Protein AF-A0A2B7WY13-F1 (afdb_monomer_lite)

Structure (mmCIF, N/CA/C/O backbone):
data_AF-A0A2B7WY13-F1
#
_entry.id   AF-A0A2B7WY13-F1
#
loop_
_atom_site.group_PDB
_atom_site.id
_atom_site.type_symbol
_atom_site.label_atom_id
_atom_site.label_alt_id
_atom_site.label_comp_id
_atom_site.label_asym_id
_atom_site.label_entity_id
_atom_site.label_seq_id
_atom_site.pdbx_PDB_ins_code
_atom_site.Cartn_x
_atom_site.Cartn_y
_atom_site.Cartn_z
_atom_site.occupancy
_atom_site.B_iso_or_equiv
_atom_site.auth_seq_id
_atom_site.auth_comp_id
_atom_site.auth_asym_id
_atom_site.aut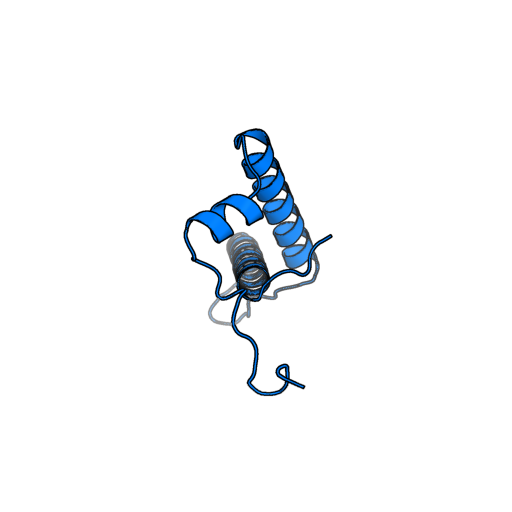h_atom_id
_atom_site.pdbx_PDB_model_num
ATOM 1 N N . MET A 1 1 ? -1.291 -6.661 -21.075 1.00 46.16 1 MET A N 1
ATOM 2 C CA . MET A 1 1 ? -0.812 -6.328 -19.714 1.00 46.16 1 MET A CA 1
ATOM 3 C C . MET A 1 1 ? 0.083 -7.463 -19.245 1.00 46.16 1 MET A C 1
ATOM 5 O O . MET A 1 1 ? -0.356 -8.601 -19.305 1.00 46.16 1 MET A O 1
ATOM 9 N N . GLY A 1 2 ? 1.342 -7.196 -18.890 1.00 53.44 2 GLY A N 1
ATOM 10 C CA . GLY A 1 2 ? 2.237 -8.238 -18.369 1.00 53.44 2 GLY A CA 1
ATOM 11 C C . GLY A 1 2 ? 1.845 -8.638 -16.947 1.00 53.44 2 GLY A C 1
ATOM 12 O O . GLY A 1 2 ? 1.360 -7.793 -16.197 1.00 53.44 2 GLY A O 1
ATOM 13 N N . ALA A 1 3 ? 2.043 -9.908 -16.588 1.00 55.97 3 ALA A N 1
ATOM 14 C CA . ALA A 1 3 ? 1.855 -10.379 -15.220 1.00 55.97 3 ALA A CA 1
ATOM 15 C C . ALA A 1 3 ? 2.699 -9.528 -14.257 1.00 55.97 3 ALA A C 1
ATOM 17 O O . ALA A 1 3 ? 3.888 -9.307 -14.496 1.00 55.97 3 ALA A O 1
ATOM 18 N N . ARG A 1 4 ? 2.066 -9.018 -13.196 1.00 66.06 4 ARG A N 1
ATOM 19 C CA . ARG A 1 4 ? 2.754 -8.292 -12.124 1.00 66.06 4 ARG A CA 1
ATOM 20 C C . ARG A 1 4 ? 3.681 -9.260 -11.406 1.00 66.06 4 ARG A C 1
ATOM 22 O O . ARG A 1 4 ? 3.246 -10.345 -11.025 1.00 66.06 4 ARG A O 1
ATOM 29 N N . ASN A 1 5 ? 4.943 -8.883 -11.235 1.00 82.12 5 ASN A N 1
ATOM 30 C CA . ASN A 1 5 ? 5.866 -9.717 -10.473 1.00 82.12 5 ASN A CA 1
ATOM 31 C C . ASN A 1 5 ? 5.543 -9.613 -8.965 1.00 82.12 5 ASN A C 1
ATOM 33 O O . ASN A 1 5 ? 4.796 -8.733 -8.526 1.00 82.12 5 ASN A O 1
ATOM 37 N N . GLY A 1 6 ? 6.128 -10.492 -8.147 1.00 85.75 6 GLY A N 1
ATOM 38 C CA . GLY A 1 6 ? 5.893 -10.482 -6.697 1.00 85.75 6 GLY A CA 1
ATOM 39 C C . GLY A 1 6 ? 6.250 -9.153 -6.010 1.00 85.75 6 GLY A C 1
ATOM 40 O O . GLY A 1 6 ? 5.648 -8.805 -4.994 1.00 85.75 6 GLY A O 1
ATOM 41 N N . ARG A 1 7 ? 7.180 -8.371 -6.574 1.00 83.56 7 ARG A N 1
ATOM 42 C CA . ARG A 1 7 ? 7.541 -7.035 -6.075 1.00 83.56 7 ARG A CA 1
ATOM 43 C C . ARG A 1 7 ? 6.446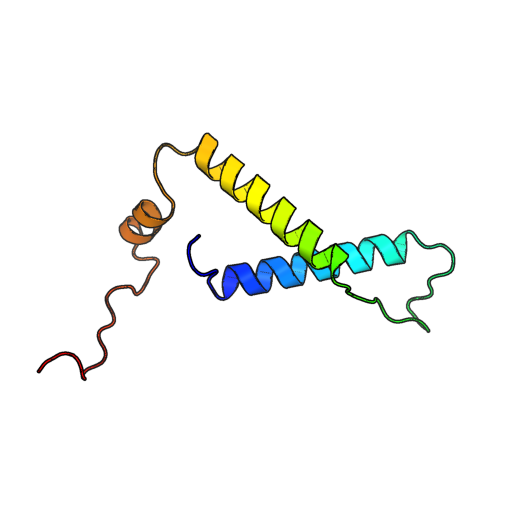 -6.013 -6.372 1.00 83.56 7 ARG A C 1
ATOM 45 O O . ARG A 1 7 ? 6.104 -5.243 -5.486 1.00 83.56 7 ARG A O 1
ATOM 52 N N . ASP A 1 8 ? 5.852 -6.038 -7.559 1.00 83.25 8 ASP A N 1
ATOM 53 C CA . ASP A 1 8 ? 4.750 -5.141 -7.923 1.00 83.25 8 ASP A CA 1
ATOM 54 C C . ASP A 1 8 ? 3.511 -5.391 -7.054 1.00 83.25 8 ASP A C 1
ATOM 56 O O . ASP A 1 8 ? 2.817 -4.451 -6.671 1.00 83.25 8 ASP A O 1
ATOM 60 N N . ILE A 1 9 ? 3.248 -6.658 -6.716 1.00 89.88 9 ILE A N 1
ATOM 61 C CA . ILE A 1 9 ? 2.159 -7.046 -5.809 1.00 89.88 9 ILE A CA 1
ATOM 62 C C . ILE A 1 9 ? 2.431 -6.516 -4.397 1.00 89.88 9 ILE A C 1
ATOM 64 O O . ILE A 1 9 ? 1.558 -5.886 -3.802 1.00 89.88 9 ILE A O 1
ATOM 68 N N . ARG A 1 10 ? 3.652 -6.712 -3.879 1.00 92.88 10 ARG A N 1
ATOM 69 C CA . ARG A 1 10 ? 4.056 -6.205 -2.560 1.00 92.88 10 ARG A CA 1
ATOM 70 C C . ARG A 1 10 ? 3.972 -4.684 -2.484 1.00 92.88 10 ARG A C 1
ATOM 72 O O . ARG A 1 10 ? 3.402 -4.166 -1.532 1.00 92.88 10 ARG A O 1
ATOM 79 N N . ASN A 1 11 ? 4.493 -3.988 -3.492 1.00 90.19 11 ASN A N 1
ATOM 80 C CA . ASN A 1 11 ? 4.457 -2.531 -3.551 1.00 90.19 11 ASN A CA 1
ATOM 81 C C . ASN A 1 11 ? 3.011 -2.025 -3.557 1.00 90.19 11 ASN A C 1
ATOM 83 O O . ASN A 1 11 ? 2.677 -1.132 -2.790 1.00 90.19 11 ASN A O 1
ATOM 87 N N . ALA A 1 12 ? 2.141 -2.626 -4.377 1.00 92.75 12 ALA A N 1
ATOM 88 C CA . ALA A 1 12 ? 0.735 -2.240 -4.431 1.00 92.75 12 ALA A CA 1
ATOM 89 C C . ALA A 1 12 ? 0.025 -2.445 -3.082 1.00 92.75 12 ALA A C 1
ATOM 91 O O . ALA A 1 12 ? -0.749 -1.583 -2.675 1.00 92.75 12 ALA A O 1
ATOM 92 N N . LEU A 1 13 ? 0.312 -3.547 -2.381 1.00 95.19 13 LEU A N 1
ATOM 93 C CA . LEU A 1 13 ? -0.220 -3.802 -1.042 1.00 95.19 13 LEU A CA 1
ATOM 94 C C . LEU A 1 13 ? 0.277 -2.769 -0.025 1.00 95.19 13 LEU A C 1
ATOM 96 O O . LEU A 1 13 ? -0.528 -2.209 0.709 1.00 95.19 13 LEU A O 1
ATOM 100 N N . GLN A 1 14 ? 1.581 -2.491 -0.004 1.00 96.38 14 GLN A N 1
ATOM 101 C CA . GLN A 1 14 ? 2.165 -1.503 0.905 1.00 96.38 14 GLN A CA 1
ATOM 102 C C . GLN A 1 14 ? 1.573 -0.112 0.668 1.00 96.38 14 GLN A C 1
ATOM 104 O O . GLN A 1 14 ? 1.152 0.537 1.615 1.00 96.38 14 GLN A O 1
ATOM 109 N N . THR A 1 15 ? 1.457 0.316 -0.591 1.00 96.94 15 THR A N 1
ATOM 110 C CA . THR A 1 15 ? 0.835 1.602 -0.933 1.00 96.94 15 THR A CA 1
ATOM 111 C C . THR A 1 15 ? -0.640 1.658 -0.531 1.00 96.94 15 THR A C 1
ATOM 113 O O . THR A 1 15 ? -1.090 2.695 -0.056 1.00 96.94 15 THR A O 1
ATOM 116 N N . ALA A 1 16 ? -1.393 0.563 -0.681 1.00 97.81 16 ALA A N 1
ATOM 117 C CA . ALA A 1 16 ? -2.789 0.509 -0.246 1.00 97.81 16 ALA A CA 1
ATOM 118 C C . ALA A 1 16 ? -2.926 0.626 1.283 1.00 97.81 16 ALA A C 1
ATOM 120 O O . ALA A 1 16 ? -3.784 1.369 1.749 1.00 97.81 16 ALA A O 1
ATOM 121 N N . ILE A 1 17 ? -2.056 -0.045 2.049 1.00 97.69 17 ILE A N 1
ATOM 122 C CA . ILE A 1 17 ? -2.005 0.086 3.515 1.00 97.69 17 ILE A CA 1
ATOM 123 C C . ILE A 1 17 ? -1.711 1.536 3.905 1.00 97.69 17 ILE A C 1
ATOM 125 O O . ILE A 1 17 ? -2.440 2.100 4.708 1.00 97.69 17 ILE A O 1
ATOM 129 N N . THR A 1 18 ? -0.715 2.168 3.280 1.00 97.75 18 THR A N 1
ATOM 130 C CA . THR A 1 18 ? -0.372 3.568 3.567 1.00 97.75 18 THR A CA 1
ATOM 131 C C . THR A 1 18 ? -1.527 4.528 3.284 1.00 97.75 18 THR A C 1
ATOM 133 O O . THR A 1 18 ? -1.702 5.494 4.018 1.00 97.75 18 THR A O 1
ATOM 136 N N . PHE A 1 19 ? -2.333 4.283 2.246 1.00 97.44 19 PHE A N 1
ATOM 137 C CA . PHE A 1 19 ? -3.533 5.092 2.020 1.00 97.44 19 PHE A CA 1
ATOM 138 C C . PHE A 1 19 ? -4.561 4.917 3.136 1.00 97.44 19 PHE A C 1
ATOM 140 O O . PHE A 1 19 ? -5.088 5.917 3.604 1.00 97.44 19 PHE A O 1
ATOM 147 N N . ALA A 1 20 ? -4.798 3.684 3.586 1.00 97.69 20 ALA A N 1
ATOM 148 C CA . ALA A 1 20 ? -5.741 3.421 4.669 1.00 97.69 20 ALA A CA 1
ATOM 149 C C . ALA A 1 20 ? -5.274 4.017 6.005 1.00 97.69 20 ALA A C 1
ATOM 151 O O . ALA A 1 20 ? -6.078 4.573 6.746 1.00 97.69 20 ALA A O 1
ATOM 152 N N . GLU A 1 21 ? -3.974 3.942 6.302 1.00 97.19 21 GLU A N 1
ATOM 153 C CA . GLU A 1 21 ? -3.382 4.580 7.484 1.00 97.19 21 GLU A CA 1
ATOM 154 C C . GLU A 1 21 ?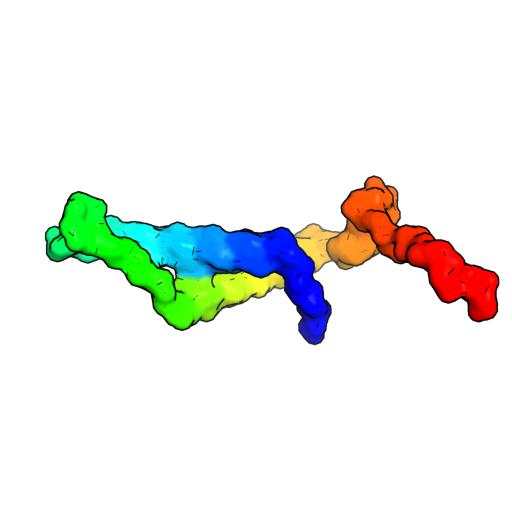 -3.552 6.102 7.436 1.00 97.19 21 GLU A C 1
ATOM 156 O O . GLU A 1 21 ? -3.970 6.692 8.426 1.00 97.19 21 GLU A O 1
ATOM 161 N N . ALA A 1 22 ? -3.288 6.725 6.283 1.00 96.69 22 ALA A N 1
ATOM 162 C CA . ALA A 1 22 ? -3.440 8.168 6.116 1.00 96.69 22 ALA A CA 1
ATOM 163 C C . ALA A 1 22 ? -4.901 8.621 6.259 1.00 96.69 22 ALA A C 1
ATOM 165 O O . ALA A 1 22 ? -5.164 9.593 6.955 1.00 96.69 22 ALA A O 1
ATOM 166 N N . GLU A 1 23 ? -5.849 7.903 5.649 1.00 96.25 23 GLU A N 1
ATOM 167 C CA . GLU A 1 23 ? -7.280 8.206 5.790 1.00 96.25 23 GLU A CA 1
ATOM 168 C C . GLU A 1 23 ? -7.755 8.037 7.239 1.00 96.25 23 GLU A C 1
ATOM 170 O O . GLU A 1 23 ? -8.524 8.856 7.730 1.00 96.25 23 GLU A O 1
ATOM 175 N N . SER A 1 24 ? -7.258 7.015 7.943 1.00 96.25 24 SER A N 1
ATOM 176 C CA . SER A 1 24 ? -7.597 6.801 9.355 1.00 96.25 24 SER A CA 1
ATOM 177 C C . SER A 1 24 ? -7.014 7.896 10.254 1.00 96.25 24 SER A C 1
ATOM 179 O O . SER A 1 24 ? -7.659 8.308 11.206 1.00 96.25 24 SER A O 1
ATOM 181 N N . ASP A 1 25 ? -5.816 8.405 9.955 1.00 94.81 25 ASP A N 1
ATOM 182 C CA . ASP A 1 25 ? -5.212 9.517 10.706 1.00 94.81 25 ASP A CA 1
ATOM 183 C C . ASP A 1 25 ? -5.919 10.862 10.485 1.00 94.81 25 ASP A C 1
ATOM 185 O O . ASP A 1 25 ? -5.803 11.765 11.315 1.00 94.81 25 ASP A O 1
ATOM 189 N N . GLU A 1 26 ? -6.618 11.013 9.361 1.00 95.19 26 GLU A N 1
ATOM 190 C CA . GLU A 1 26 ? -7.425 12.194 9.044 1.00 95.19 26 GLU A CA 1
ATOM 191 C C . GLU A 1 26 ? -8.814 12.156 9.710 1.00 95.19 26 GLU A C 1
ATOM 193 O O . GLU A 1 26 ? -9.470 13.198 9.803 1.00 95.19 26 GLU A O 1
ATOM 198 N N . ASP A 1 27 ? -9.256 10.991 10.198 1.00 95.31 27 ASP A N 1
ATOM 199 C CA . ASP A 1 27 ? -10.530 10.817 10.896 1.00 95.31 27 ASP A CA 1
ATOM 200 C C . ASP A 1 27 ? -10.406 11.222 12.384 1.00 95.31 27 ASP A C 1
ATOM 202 O O . ASP A 1 27 ? -9.708 10.560 13.156 1.00 95.31 27 ASP A O 1
ATOM 206 N N . PRO A 1 28 ? -11.085 12.298 12.834 1.00 94.81 28 PRO A N 1
ATOM 207 C CA . PRO A 1 28 ? -10.996 12.776 14.214 1.00 94.81 28 PRO A CA 1
ATOM 208 C C . PRO A 1 28 ? -11.605 11.816 15.246 1.00 94.81 28 PRO A C 1
ATOM 210 O O . PRO A 1 28 ? -11.351 11.983 16.441 1.00 94.81 28 PRO A O 1
ATOM 213 N N . GLU A 1 29 ? -12.418 10.847 14.819 1.00 96.50 29 GLU A N 1
ATOM 214 C CA . GLU A 1 29 ? -12.996 9.823 15.696 1.00 96.50 29 GLU A CA 1
ATOM 215 C C . GLU A 1 29 ? -12.116 8.568 15.789 1.00 96.50 29 GLU A C 1
ATOM 217 O O . GLU A 1 29 ? -12.361 7.705 16.635 1.00 96.50 29 GLU A O 1
ATOM 222 N N . PHE A 1 30 ? -11.076 8.464 14.959 1.00 96.19 30 PHE A N 1
ATOM 223 C CA . PHE A 1 30 ? -10.219 7.293 14.920 1.00 96.19 30 PHE A CA 1
ATOM 224 C C . PHE A 1 30 ? -9.237 7.251 16.096 1.00 96.19 30 PHE A C 1
ATOM 226 O O . PHE A 1 30 ? -8.383 8.120 16.279 1.00 96.19 30 PHE A O 1
ATOM 233 N N . ASP A 1 31 ? -9.308 6.172 16.874 1.00 95.31 31 ASP A N 1
ATOM 234 C CA . ASP A 1 31 ? -8.380 5.885 17.964 1.00 95.31 31 ASP A CA 1
ATOM 235 C C . ASP A 1 31 ? -7.584 4.610 17.672 1.00 95.31 31 ASP A C 1
ATOM 237 O O . ASP A 1 31 ? -8.084 3.492 17.792 1.00 95.31 31 ASP A O 1
ATOM 241 N N . ARG A 1 32 ? -6.291 4.771 17.364 1.00 93.19 32 ARG A N 1
ATOM 242 C CA . ARG A 1 32 ? -5.352 3.667 17.087 1.00 93.19 32 ARG A CA 1
ATOM 243 C C . ARG A 1 32 ? -5.220 2.648 18.226 1.00 93.19 32 ARG A C 1
ATOM 245 O O . ARG A 1 32 ? -4.699 1.559 17.993 1.00 93.19 32 ARG A O 1
ATOM 252 N N . SER A 1 33 ? -5.614 2.989 19.455 1.00 94.62 33 SER A N 1
ATOM 253 C CA . SER A 1 33 ? -5.549 2.070 20.597 1.00 94.62 33 SER A CA 1
ATOM 254 C C . SER A 1 33 ? -6.755 1.132 20.690 1.00 94.62 33 SER A C 1
ATOM 256 O O . SER A 1 33 ? -6.651 0.064 21.297 1.00 94.62 33 SER A O 1
ATOM 258 N N . THR A 1 34 ? -7.877 1.494 20.062 1.00 95.94 34 THR A N 1
ATOM 259 C CA . THR A 1 34 ? -9.145 0.751 20.139 1.00 95.94 34 THR A CA 1
ATOM 260 C C . THR A 1 34 ? -9.699 0.337 18.775 1.00 95.94 34 THR A C 1
ATOM 262 O O . THR A 1 34 ? -10.497 -0.599 18.701 1.00 95.94 34 THR A O 1
ATOM 265 N N . MET A 1 35 ? -9.251 0.971 17.691 1.00 96.44 35 MET A N 1
ATOM 266 C CA . MET A 1 35 ? -9.729 0.766 16.327 1.00 96.44 35 MET A CA 1
ATOM 267 C C . MET A 1 35 ? -8.619 0.225 15.421 1.00 96.44 35 MET A C 1
ATOM 269 O O . MET A 1 35 ? -7.440 0.545 15.568 1.00 96.44 35 MET A O 1
ATOM 273 N N . ALA A 1 36 ? -9.006 -0.614 14.459 1.00 96.00 36 ALA A N 1
ATOM 274 C CA . ALA A 1 36 ? -8.101 -1.157 13.453 1.00 96.00 36 ALA A CA 1
ATOM 275 C C . ALA A 1 36 ? -8.191 -0.351 12.153 1.00 96.00 36 ALA A C 1
ATOM 277 O O . ALA A 1 36 ? -9.285 0.018 11.727 1.00 96.00 36 ALA A O 1
ATOM 278 N N . VAL A 1 37 ? -7.053 -0.153 11.485 1.00 96.44 37 VAL A N 1
ATOM 279 C CA . VAL A 1 37 ? -7.016 0.387 10.119 1.00 96.44 37 VAL A CA 1
ATOM 280 C C . VAL A 1 37 ? -7.620 -0.641 9.163 1.00 96.44 37 VAL A C 1
ATOM 282 O O . VAL A 1 37 ? -7.154 -1.782 9.089 1.00 96.44 37 VAL A O 1
ATOM 285 N N . ILE A 1 38 ? -8.650 -0.241 8.418 1.00 96.50 38 ILE A N 1
ATOM 286 C CA . ILE A 1 38 ? -9.337 -1.118 7.468 1.00 96.50 38 ILE A CA 1
ATOM 287 C C . ILE A 1 38 ? -8.861 -0.820 6.052 1.00 96.50 38 ILE A C 1
ATOM 289 O O . ILE A 1 38 ? -9.113 0.244 5.497 1.00 96.50 38 ILE A O 1
ATOM 293 N N . VAL A 1 39 ? -8.210 -1.805 5.436 1.00 97.44 39 VAL A N 1
ATOM 294 C CA . VAL A 1 39 ? -7.825 -1.731 4.024 1.00 97.44 39 VAL A CA 1
ATOM 295 C C . VAL A 1 39 ? -8.939 -2.320 3.171 1.00 97.44 39 VAL A C 1
ATOM 297 O O . VAL A 1 39 ? -9.207 -3.521 3.213 1.00 97.44 39 VAL A O 1
ATOM 300 N N . ASP A 1 40 ? -9.566 -1.476 2.362 1.00 96.62 40 ASP A N 1
ATOM 301 C CA . ASP A 1 40 ? -10.650 -1.863 1.461 1.00 96.62 40 ASP A CA 1
ATOM 302 C C . ASP A 1 40 ? -10.250 -1.848 -0.031 1.00 96.62 40 ASP A C 1
ATOM 304 O O . ASP A 1 40 ? -9.120 -1.540 -0.424 1.00 96.62 40 ASP A O 1
ATOM 308 N N . GLN A 1 41 ? -11.208 -2.180 -0.901 1.00 97.44 41 GLN A N 1
ATOM 309 C CA . GLN A 1 41 ? -11.004 -2.204 -2.351 1.00 97.44 41 GLN A CA 1
ATOM 310 C C . GLN A 1 41 ? -10.583 -0.840 -2.935 1.00 97.44 41 GLN A C 1
ATOM 312 O O . GLN A 1 41 ? -9.866 -0.802 -3.943 1.00 97.44 41 GLN A O 1
ATOM 317 N N . SER A 1 42 ? -11.043 0.271 -2.359 1.00 97.31 42 SER A N 1
ATOM 318 C CA . SER A 1 42 ? -10.783 1.617 -2.875 1.00 97.31 42 SER A CA 1
ATOM 319 C C . SER A 1 42 ? -9.298 1.980 -2.764 1.00 97.31 42 SER A C 1
ATOM 321 O O . SER A 1 42 ? -8.709 2.469 -3.736 1.00 97.31 42 SER A O 1
ATOM 323 N N . HIS A 1 43 ? -8.656 1.594 -1.659 1.00 97.88 43 HIS A N 1
ATOM 324 C CA . HIS A 1 43 ? -7.222 1.761 -1.429 1.00 97.88 43 HIS A CA 1
ATOM 325 C C . HIS A 1 43 ? -6.389 1.025 -2.479 1.00 97.88 43 HIS A C 1
ATOM 327 O O . HIS A 1 43 ? -5.465 1.592 -3.070 1.00 97.88 43 HIS A O 1
ATOM 333 N N . PHE A 1 44 ? -6.760 -0.221 -2.792 1.00 96.12 44 PHE A N 1
ATOM 334 C CA . PHE A 1 44 ? -6.098 -0.970 -3.856 1.00 96.12 44 PHE A CA 1
ATOM 335 C C . PHE A 1 44 ? -6.279 -0.288 -5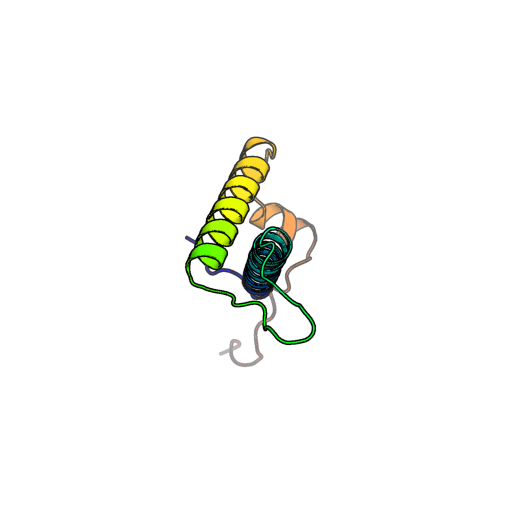.207 1.00 96.12 44 PHE A C 1
ATOM 337 O O . PHE A 1 44 ? -5.290 -0.103 -5.910 1.00 96.12 44 PHE A O 1
ATOM 344 N N . ARG A 1 45 ? -7.496 0.145 -5.571 1.00 96.31 45 ARG A N 1
ATOM 345 C CA . ARG A 1 45 ? -7.734 0.864 -6.839 1.00 96.31 45 ARG A CA 1
ATOM 346 C C . ARG A 1 45 ? -6.844 2.102 -6.964 1.00 96.31 45 ARG A C 1
ATOM 348 O O . ARG A 1 45 ? -6.198 2.262 -8.000 1.00 96.31 45 ARG A O 1
ATOM 355 N N . ARG A 1 46 ? -6.740 2.915 -5.906 1.00 96.81 46 ARG A N 1
ATOM 356 C CA . ARG A 1 46 ? -5.831 4.075 -5.856 1.00 96.81 46 ARG A CA 1
ATOM 357 C C . ARG A 1 46 ? -4.366 3.661 -6.020 1.00 96.81 46 ARG A C 1
ATOM 359 O O . ARG A 1 46 ? -3.625 4.314 -6.757 1.00 96.81 46 ARG A O 1
ATOM 366 N N . ALA A 1 47 ? -3.942 2.565 -5.388 1.00 95.31 47 ALA A N 1
ATOM 367 C CA . ALA A 1 47 ? -2.570 2.064 -5.495 1.00 95.31 47 ALA A CA 1
ATOM 368 C C . ALA A 1 47 ? -2.241 1.579 -6.916 1.00 95.31 47 ALA A C 1
ATOM 370 O O . ALA A 1 47 ? -1.152 1.853 -7.426 1.00 95.31 47 ALA A O 1
ATOM 371 N N . LEU A 1 48 ? -3.182 0.907 -7.595 1.00 92.81 48 LEU A N 1
ATOM 372 C CA . LEU A 1 48 ? -2.995 0.491 -8.990 1.00 92.81 48 LEU A CA 1
ATOM 373 C C . LEU A 1 48 ? -2.896 1.698 -9.930 1.00 92.81 48 LEU A C 1
ATOM 375 O O . LEU A 1 48 ? -2.022 1.695 -10.794 1.00 92.81 48 LEU A O 1
ATOM 379 N N . ASP A 1 49 ? -3.754 2.707 -9.754 1.00 94.12 49 ASP A N 1
ATOM 380 C CA . ASP A 1 49 ? -3.747 3.931 -10.567 1.00 94.12 49 ASP A CA 1
ATOM 381 C C . ASP A 1 49 ? -2.444 4.722 -10.382 1.00 94.12 49 ASP A C 1
ATOM 383 O O . ASP A 1 49 ? -1.781 5.091 -11.352 1.00 94.12 49 ASP A O 1
ATOM 387 N N . THR A 1 50 ? -2.004 4.885 -9.132 1.00 91.25 50 THR A N 1
ATOM 388 C CA . THR A 1 50 ? -0.725 5.536 -8.807 1.00 91.25 50 THR A CA 1
ATOM 389 C C . THR A 1 50 ? 0.449 4.789 -9.439 1.00 91.25 50 THR A C 1
ATOM 391 O O . THR A 1 50 ? 1.307 5.395 -10.085 1.00 91.25 50 THR A O 1
ATOM 394 N N . GLY A 1 51 ? 0.462 3.457 -9.325 1.00 88.62 51 GLY A N 1
ATOM 395 C CA . GLY A 1 51 ? 1.477 2.622 -9.961 1.00 88.62 51 GLY A CA 1
ATOM 396 C C . GLY A 1 51 ? 1.466 2.732 -11.488 1.00 88.62 51 GLY A C 1
ATOM 397 O O . GLY A 1 51 ? 2.524 2.799 -12.111 1.00 88.62 51 GLY A O 1
ATOM 398 N N . GLN A 1 52 ? 0.287 2.809 -12.109 1.00 88.38 52 GLN A N 1
ATOM 399 C CA . GLN A 1 52 ? 0.158 2.959 -13.557 1.00 88.38 52 GLN A CA 1
ATOM 400 C C . GLN A 1 52 ? 0.664 4.322 -14.039 1.00 88.38 52 GLN A C 1
ATOM 402 O O . GLN A 1 52 ? 1.424 4.372 -15.007 1.00 88.38 52 GLN A O 1
ATOM 407 N N . LYS A 1 53 ? 0.315 5.409 -13.342 1.00 90.25 53 LYS A N 1
ATOM 408 C CA . LYS A 1 53 ? 0.835 6.757 -13.619 1.00 90.25 53 LYS A CA 1
ATOM 409 C C . LYS A 1 53 ? 2.356 6.806 -13.508 1.00 90.25 53 LYS A C 1
ATOM 411 O O . LYS A 1 53 ? 3.020 7.369 -14.374 1.00 90.25 53 LYS A O 1
ATOM 416 N N . PHE A 1 54 ? 2.920 6.155 -12.491 1.00 86.69 54 PHE A N 1
ATOM 417 C CA . PHE A 1 54 ? 4.369 6.058 -12.328 1.00 86.69 54 PHE A CA 1
ATOM 418 C C . PHE A 1 54 ? 5.039 5.293 -13.477 1.00 86.69 54 PHE A C 1
ATOM 420 O O . PHE A 1 54 ? 6.050 5.745 -14.013 1.00 86.69 54 PHE A O 1
ATOM 427 N N . LEU A 1 55 ? 4.468 4.162 -13.903 1.00 84.19 55 LEU A N 1
ATOM 428 C CA . LEU A 1 55 ? 4.987 3.401 -15.044 1.00 84.19 55 LEU A CA 1
ATOM 429 C C . LEU A 1 55 ? 4.913 4.201 -16.350 1.00 84.19 55 LEU A C 1
ATOM 431 O O . LEU A 1 55 ? 5.876 4.195 -17.114 1.00 84.19 55 LEU A O 1
ATOM 435 N N . GLN A 1 56 ? 3.813 4.918 -16.586 1.00 86.94 56 GLN A N 1
ATOM 436 C CA . GLN A 1 56 ? 3.665 5.803 -17.745 1.00 86.94 56 GLN A CA 1
ATOM 437 C C . GLN A 1 56 ? 4.694 6.936 -17.727 1.00 86.94 56 GLN A C 1
ATOM 439 O O . GLN A 1 56 ? 5.313 7.213 -18.751 1.00 86.94 56 GLN A O 1
ATOM 444 N N . TYR A 1 57 ? 4.930 7.547 -16.563 1.00 85.75 57 TYR A N 1
ATOM 445 C CA . TYR A 1 57 ? 5.977 8.553 -16.397 1.00 85.75 57 TYR A CA 1
ATOM 446 C C . TYR A 1 57 ? 7.371 7.979 -16.675 1.00 85.75 57 TYR A C 1
ATOM 448 O O . TYR A 1 57 ? 8.148 8.557 -17.428 1.00 85.75 57 TYR A O 1
ATOM 456 N N . LEU 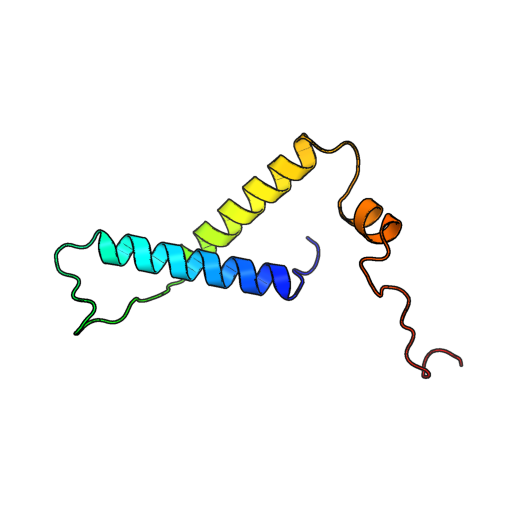A 1 58 ? 7.691 6.802 -16.130 1.00 82.12 58 LEU A N 1
ATOM 457 C CA . LEU A 1 58 ? 8.964 6.143 -16.418 1.00 82.12 58 LEU A CA 1
ATOM 458 C C . LEU A 1 58 ? 9.142 5.846 -17.910 1.00 82.12 58 LEU A C 1
ATOM 460 O O . LEU A 1 58 ? 10.258 5.961 -18.411 1.00 82.12 58 LEU A O 1
ATOM 464 N N . GLN A 1 59 ? 8.077 5.457 -18.610 1.00 80.25 59 GLN A N 1
ATOM 465 C CA . GLN A 1 59 ? 8.109 5.221 -20.053 1.00 80.25 59 GLN A CA 1
ATOM 466 C C . GLN A 1 59 ? 8.272 6.517 -20.849 1.00 80.25 59 GLN A C 1
ATOM 468 O O . GLN A 1 59 ? 9.004 6.522 -21.832 1.00 80.25 59 GLN A O 1
ATOM 473 N N . SER A 1 60 ? 7.644 7.616 -20.427 1.00 82.88 60 SER A N 1
ATOM 474 C CA . SER A 1 60 ? 7.718 8.886 -21.156 1.00 82.88 60 SER A CA 1
ATOM 475 C C . SER A 1 60 ? 9.104 9.535 -21.096 1.00 82.88 60 SER A C 1
ATOM 477 O O . SER A 1 60 ? 9.494 10.222 -22.038 1.00 82.88 60 SER A O 1
ATOM 479 N N . ILE A 1 61 ? 9.873 9.295 -20.029 1.00 80.25 61 ILE A N 1
ATOM 480 C CA . ILE A 1 61 ? 11.222 9.863 -19.860 1.00 80.25 61 ILE A CA 1
ATOM 481 C C . ILE A 1 61 ? 12.352 8.925 -20.306 1.00 80.25 61 ILE A C 1
ATOM 483 O O . ILE A 1 61 ? 13.507 9.345 -20.389 1.00 80.25 61 ILE A O 1
ATOM 487 N N . ARG A 1 62 ? 12.068 7.642 -20.564 1.00 66.81 62 ARG A N 1
ATOM 488 C CA . ARG A 1 62 ? 13.093 6.653 -20.928 1.00 66.81 62 ARG A CA 1
ATOM 489 C C . ARG A 1 62 ? 13.092 6.384 -22.428 1.00 66.81 62 ARG A C 1
ATOM 491 O O . ARG A 1 62 ? 12.070 6.066 -23.014 1.00 66.81 62 ARG A O 1
ATOM 498 N N . ARG A 1 63 ? 14.286 6.413 -23.033 1.00 59.81 63 ARG A N 1
ATOM 499 C CA . ARG A 1 63 ? 14.513 5.999 -24.433 1.00 59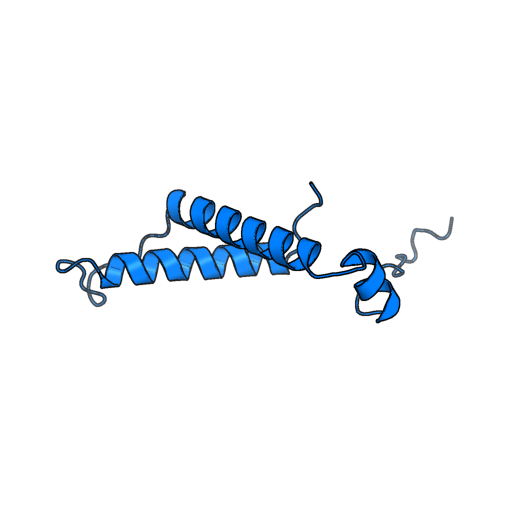.81 63 ARG A CA 1
ATOM 500 C C . ARG A 1 63 ? 14.376 4.482 -24.664 1.00 59.81 63 ARG A C 1
ATOM 502 O O . ARG A 1 63 ? 14.256 4.076 -25.813 1.00 59.81 63 ARG A O 1
ATOM 509 N N . GLU A 1 64 ? 14.392 3.652 -23.612 1.00 58.00 64 GLU A N 1
ATOM 510 C CA . GLU A 1 64 ? 14.348 2.180 -23.706 1.00 58.00 64 GLU A CA 1
ATOM 511 C C . GLU A 1 64 ? 13.496 1.504 -22.611 1.00 58.00 64 GLU A C 1
ATOM 513 O O . GLU A 1 64 ? 13.477 1.925 -21.449 1.00 58.00 64 GLU A O 1
ATOM 518 N N . ASP A 1 65 ? 12.849 0.394 -22.987 1.00 63.94 65 ASP A N 1
ATOM 519 C CA . ASP A 1 65 ? 11.983 -0.441 -22.144 1.00 63.94 65 ASP A CA 1
ATOM 520 C C . ASP A 1 65 ? 12.694 -1.065 -20.929 1.00 63.94 65 ASP A C 1
ATOM 522 O O . ASP A 1 65 ? 13.821 -1.556 -21.016 1.00 63.94 65 ASP A O 1
ATOM 526 N N . GLU A 1 66 ? 11.980 -1.163 -19.799 1.00 63.03 66 GLU A N 1
ATOM 527 C CA . GLU A 1 66 ? 12.449 -1.812 -18.557 1.00 63.03 66 GLU A CA 1
ATOM 528 C C . GLU A 1 66 ? 12.973 -3.233 -18.789 1.00 63.03 66 GLU A C 1
ATOM 530 O O . GLU A 1 66 ? 13.991 -3.623 -18.222 1.00 63.03 66 GLU A O 1
ATOM 535 N N . ARG A 1 67 ? 12.328 -3.982 -19.692 1.00 61.97 67 ARG A N 1
ATOM 536 C CA . ARG A 1 67 ? 12.745 -5.340 -20.063 1.00 61.97 67 ARG A CA 1
ATOM 537 C C . ARG A 1 67 ? 14.138 -5.377 -20.693 1.00 61.97 67 ARG A C 1
ATOM 539 O O . ARG A 1 67 ? 14.916 -6.262 -20.354 1.00 61.97 67 ARG A O 1
ATOM 546 N N . LYS A 1 68 ? 14.467 -4.419 -21.567 1.00 63.91 68 LYS A N 1
ATOM 547 C CA . LYS A 1 68 ? 15.781 -4.348 -22.228 1.00 63.91 68 LYS A CA 1
ATOM 548 C C . LYS A 1 68 ? 16.884 -3.993 -21.232 1.00 63.91 68 LYS A C 1
ATOM 550 O O . LYS A 1 68 ? 17.964 -4.573 -21.270 1.00 63.91 68 LYS A O 1
ATOM 555 N N . ARG A 1 69 ? 16.587 -3.103 -20.281 1.00 67.69 69 ARG A N 1
ATOM 556 C CA . ARG A 1 69 ? 17.549 -2.680 -19.255 1.00 67.69 69 ARG A CA 1
ATOM 557 C C . ARG A 1 69 ? 17.835 -3.767 -18.223 1.00 67.69 69 ARG A C 1
ATOM 559 O O . ARG A 1 69 ? 18.990 -3.960 -17.859 1.00 67.69 69 ARG A O 1
ATOM 566 N N . ALA A 1 70 ? 16.799 -4.474 -17.775 1.00 63.16 70 ALA A N 1
ATOM 567 C CA . ALA A 1 70 ? 16.946 -5.581 -16.835 1.00 63.16 70 ALA A CA 1
ATOM 568 C C . ALA A 1 70 ? 17.739 -6.749 -17.454 1.00 63.16 70 ALA A C 1
ATOM 570 O O . ALA A 1 70 ? 18.573 -7.343 -16.778 1.00 63.16 70 ALA A O 1
ATOM 571 N N . ALA A 1 71 ? 17.551 -7.012 -18.755 1.00 63.84 71 ALA A N 1
ATOM 572 C CA . ALA A 1 71 ? 18.372 -7.965 -19.503 1.00 63.84 71 ALA A CA 1
ATOM 573 C C . ALA A 1 71 ? 19.840 -7.509 -19.614 1.00 63.84 71 ALA A C 1
ATOM 575 O O . ALA A 1 71 ? 20.746 -8.303 -19.381 1.00 63.84 71 ALA A O 1
ATOM 576 N N . GLY A 1 72 ? 20.087 -6.224 -19.900 1.00 63.22 72 GLY A N 1
ATOM 577 C CA . GLY A 1 72 ? 21.444 -5.671 -20.009 1.00 63.22 72 GLY A CA 1
ATOM 578 C C . GLY A 1 72 ? 22.235 -5.628 -18.695 1.00 63.22 72 GLY A C 1
ATOM 579 O O . GLY A 1 72 ? 23.460 -5.615 -18.729 1.00 63.22 72 GLY A O 1
ATOM 580 N N . ARG A 1 73 ? 21.557 -5.623 -17.540 1.00 69.62 73 ARG A N 1
ATOM 581 C CA . ARG A 1 73 ? 22.189 -5.656 -16.206 1.00 69.62 73 ARG A CA 1
ATOM 582 C C . ARG A 1 73 ? 22.295 -7.053 -15.596 1.00 69.62 73 ARG A C 1
ATOM 584 O O . ARG A 1 73 ? 22.849 -7.180 -14.516 1.00 69.62 73 ARG A O 1
ATOM 591 N N . GLN A 1 74 ? 21.758 -8.078 -16.266 1.00 59.81 74 GLN A N 1
ATOM 592 C CA . GLN A 1 74 ? 21.619 -9.440 -15.728 1.00 59.81 74 GLN A CA 1
ATOM 593 C C . GLN A 1 74 ? 20.848 -9.514 -14.392 1.00 59.81 74 GLN A C 1
ATOM 595 O O . GLN A 1 74 ? 20.897 -10.526 -13.702 1.00 59.81 74 GLN A O 1
ATOM 600 N N . ASP A 1 75 ? 20.062 -8.485 -14.054 1.00 61.97 75 ASP A N 1
ATOM 601 C CA . ASP A 1 75 ? 19.267 -8.411 -12.814 1.00 61.97 75 ASP A CA 1
ATOM 602 C C . ASP A 1 75 ? 18.095 -9.417 -12.798 1.00 61.97 75 ASP A C 1
ATOM 604 O O . ASP A 1 75 ? 17.341 -9.511 -11.826 1.00 61.97 75 ASP A O 1
ATOM 608 N N . ARG A 1 76 ? 17.903 -10.159 -13.895 1.00 60.66 76 ARG A N 1
ATOM 609 C CA . ARG A 1 76 ? 16.889 -11.200 -14.041 1.00 60.66 76 ARG A CA 1
ATOM 610 C C . ARG A 1 76 ? 17.543 -12.537 -14.358 1.00 60.66 76 ARG A C 1
ATOM 612 O O . ARG A 1 76 ? 18.266 -12.661 -15.343 1.00 60.66 76 ARG A O 1
ATOM 619 N N . ASN A 1 77 ? 17.203 -13.557 -13.574 1.00 63.22 77 ASN A N 1
ATOM 620 C CA . ASN A 1 77 ? 17.553 -14.946 -13.857 1.00 63.22 77 ASN A CA 1
ATOM 621 C C . ASN A 1 77 ? 16.586 -15.549 -14.893 1.00 63.22 77 ASN A C 1
ATOM 623 O O . ASN A 1 77 ? 15.865 -16.502 -14.618 1.00 63.22 77 ASN A O 1
ATOM 627 N N . ASP A 1 78 ? 16.522 -14.938 -16.076 1.00 65.56 78 ASP A N 1
ATOM 628 C CA . ASP A 1 78 ? 15.620 -15.361 -17.157 1.00 65.56 78 ASP A CA 1
ATOM 629 C C . ASP A 1 78 ? 16.142 -16.606 -17.910 1.00 65.56 78 ASP A C 1
ATOM 631 O O . ASP A 1 78 ? 15.460 -17.121 -18.790 1.00 65.56 78 ASP A O 1
ATOM 635 N N . TYR A 1 79 ? 17.344 -17.088 -17.567 1.00 58.75 79 TYR A N 1
ATOM 636 C CA . TYR A 1 79 ? 18.030 -18.215 -18.212 1.00 58.75 79 TYR A CA 1
ATOM 637 C C . TYR A 1 79 ? 18.122 -19.472 -17.337 1.00 58.75 79 TYR A C 1
ATOM 639 O O . TYR A 1 79 ? 18.790 -20.431 -17.727 1.00 58.75 79 TYR A O 1
ATOM 647 N N . TRP A 1 80 ? 17.479 -19.502 -16.166 1.00 56.09 80 TRP A N 1
ATOM 648 C CA . TRP A 1 80 ? 17.411 -20.736 -15.387 1.00 56.09 80 TRP A CA 1
ATOM 649 C C . TRP A 1 80 ? 16.460 -21.718 -16.073 1.00 56.09 80 TRP A C 1
ATOM 651 O O . TRP A 1 80 ? 15.241 -21.606 -15.956 1.00 56.09 80 TRP A O 1
ATOM 661 N N . LYS A 1 81 ? 17.033 -22.663 -16.817 1.00 58.53 81 LYS A N 1
ATOM 662 C CA . LYS A 1 81 ? 16.340 -23.878 -17.238 1.00 58.53 81 LYS A CA 1
ATOM 663 C C . LYS A 1 81 ? 16.451 -24.884 -16.097 1.00 58.53 81 LYS A C 1
ATOM 665 O O . LYS A 1 81 ? 17.566 -25.191 -15.673 1.00 58.53 81 LYS A O 1
ATOM 670 N N . SER A 1 82 ? 15.321 -25.377 -15.595 1.00 55.81 82 SER A N 1
ATOM 671 C CA . SER A 1 82 ? 15.323 -26.594 -14.783 1.00 55.81 82 SER A CA 1
ATOM 672 C C . SER A 1 82 ? 15.895 -27.740 -15.619 1.00 55.81 82 SER A C 1
ATOM 674 O O . SER A 1 82 ? 15.736 -27.765 -16.841 1.00 55.81 82 SER A O 1
ATOM 676 N N . GLU A 1 83 ? 16.569 -28.686 -14.968 1.00 58.03 83 GLU A N 1
ATOM 677 C CA . GLU A 1 83 ? 17.236 -29.826 -15.619 1.00 58.03 83 GLU A CA 1
ATOM 678 C C . GLU A 1 83 ? 16.284 -30.692 -16.477 1.00 58.03 83 GLU A C 1
ATOM 680 O O . GLU A 1 83 ? 16.746 -31.450 -17.324 1.00 58.03 83 GLU A O 1
ATOM 685 N N . ASP A 1 84 ? 14.967 -30.507 -16.341 1.00 59.31 84 ASP A N 1
ATOM 686 C CA . ASP A 1 84 ? 13.913 -31.195 -17.095 1.00 59.31 84 ASP A CA 1
ATOM 687 C C . ASP A 1 84 ? 13.742 -30.740 -18.563 1.00 59.31 84 ASP A C 1
ATOM 689 O O . ASP A 1 84 ? 13.021 -31.384 -19.320 1.00 59.31 84 ASP A O 1
ATOM 693 N N . GLU A 1 85 ? 14.379 -29.646 -18.999 1.00 54.72 85 GLU A N 1
ATOM 694 C CA . GLU A 1 85 ? 14.240 -29.104 -20.369 1.00 54.72 85 GLU A CA 1
ATOM 695 C C . GLU A 1 85 ? 15.337 -29.568 -21.358 1.00 54.72 85 GLU A C 1
ATOM 697 O O . GLU A 1 85 ? 15.462 -29.004 -22.449 1.00 54.72 85 GLU A O 1
ATOM 702 N N . GLN A 1 86 ? 16.150 -30.571 -20.998 1.00 48.47 86 GLN A N 1
ATOM 703 C CA . GLN A 1 86 ? 17.181 -31.165 -21.873 1.00 48.47 86 GLN A CA 1
ATOM 704 C C . GLN A 1 86 ? 16.768 -32.513 -22.496 1.00 48.47 86 GLN A C 1
ATOM 706 O O . GLN A 1 86 ? 17.600 -33.415 -22.623 1.00 48.47 86 GLN A O 1
ATOM 711 N N . VAL A 1 87 ? 15.502 -32.651 -22.909 1.00 42.75 87 VAL A N 1
ATOM 712 C CA . VAL A 1 87 ? 15.021 -33.800 -23.702 1.00 42.75 87 VAL A CA 1
ATOM 713 C C . VAL A 1 87 ? 14.367 -33.335 -24.994 1.00 42.75 87 VAL A C 1
ATOM 715 O O . VAL A 1 87 ? 13.497 -32.440 -24.920 1.00 42.75 87 VAL A O 1
#

InterPro domains:
  IPR056599 AAA+ ATPase lid domain, fungi [PF23232] (5-65)

Foldseek 3Di:
DDDDDPVLVVQLVVQLQVVQVVVLVVDPPRDPVPDDRDRDPVSSVVSVVVVVVVVVVVVVPDPDDPVVVCVVVVVDPPPDDDPVPPD

Radius of gyration: 19.09 Å; chains: 1; bounding box: 35×47×45 Å

pLDDT: mean 81.34, std 16.68, range [42.75, 97.88]

Organism: NCBI:txid1447875

Secondary structure (DSSP, 8-state):
-PPPPHHHHHHHHHHHHHHHHHHHHH-TT--TTT------HHHHHHHHHHHHHHHHHHHHH-SS-HHHHHHHTT-S-TT---GGG--

Sequence (87 aa):
MGARNGRDIRNALQTAITFAEAESDEDPEFDRSTMAVIVDQSHFRRALDTGQKFLQYLQSIRREDERKRAAGRQDRNDYWKSEDEQV